Protein AF-A0A0M3IQS7-F1 (afdb_monomer_lite)

Organism: Ascaris lumbricoides (NCBI:txid6252)

Sequence (108 aa):
MSIAEQMGRVLQRSAISTNIKERLDFSCALFGPDGGLIANAPHIPVHLGGMQATVRFQIEHLGFEGLHDGDVILCNHPKAGGSHLPDLTVITPVCVFRMLYHLIHYTD

Secondary structure (DSSP, 8-state):
--HHHHHHHHHHHH---HHHHTS--EEEEEE-TTS-EEEE-SS-HHHHHHHHHHHHHHHHHHTTTS--TT--EEE--GGGT--STT-EEEEEEEGGGTEEEEEEEE--

Structure (mmCIF, N/CA/C/O backbone):
data_AF-A0A0M3IQS7-F1
#
_entry.id   AF-A0A0M3IQS7-F1
#
loop_
_atom_site.group_PDB
_atom_site.id
_atom_site.type_symbol
_atom_site.label_atom_id
_atom_site.label_alt_id
_atom_site.label_comp_id
_atom_site.label_asym_id
_atom_site.label_entity_id
_atom_site.label_seq_id
_atom_site.pdbx_PDB_ins_code
_atom_site.Cartn_x
_atom_site.Cartn_y
_atom_site.Cartn_z
_atom_site.occupancy
_atom_site.B_iso_or_equiv
_atom_site.auth_seq_id
_atom_site.auth_comp_id
_atom_site.auth_asym_id
_atom_site.auth_atom_id
_atom_site.pdbx_PDB_model_num
ATOM 1 N N . MET A 1 1 ? -17.613 13.548 -4.110 1.00 55.50 1 MET A N 1
ATOM 2 C CA . MET A 1 1 ? -16.968 12.436 -3.379 1.00 55.50 1 MET A CA 1
ATOM 3 C C . MET A 1 1 ? -16.045 11.725 -4.345 1.00 55.50 1 MET A C 1
ATOM 5 O O . MET A 1 1 ? -16.515 11.355 -5.414 1.00 55.50 1 MET A O 1
ATOM 9 N N . SER A 1 2 ? -14.759 11.599 -4.015 1.00 81.50 2 SER A N 1
ATOM 10 C CA . SER A 1 2 ? -13.787 10.885 -4.856 1.00 81.50 2 SER A CA 1
ATOM 11 C C . SER A 1 2 ? -13.839 9.369 -4.597 1.00 81.50 2 SER A C 1
ATOM 13 O O . SER A 1 2 ? -14.312 8.932 -3.545 1.00 81.50 2 SER A O 1
ATOM 15 N N . ILE A 1 3 ? -13.340 8.560 -5.539 1.00 86.12 3 ILE A N 1
ATOM 16 C CA . ILE A 1 3 ? -13.266 7.090 -5.403 1.00 86.12 3 ILE A CA 1
ATOM 17 C C . ILE A 1 3 ? -12.422 6.694 -4.179 1.00 86.12 3 ILE A C 1
ATOM 19 O O . ILE A 1 3 ? -12.825 5.829 -3.404 1.00 86.12 3 ILE A O 1
ATOM 23 N N . ALA A 1 4 ? -11.298 7.381 -3.951 1.00 85.44 4 ALA A N 1
ATOM 24 C CA . ALA A 1 4 ? -10.405 7.104 -2.826 1.00 85.44 4 ALA A CA 1
ATOM 25 C C . ALA A 1 4 ? -11.083 7.321 -1.458 1.00 85.44 4 ALA A C 1
ATOM 27 O O . ALA A 1 4 ? -10.891 6.525 -0.541 1.00 85.44 4 ALA A O 1
ATOM 28 N N . GLU A 1 5 ? -11.940 8.339 -1.321 1.00 88.31 5 GLU A N 1
ATOM 29 C CA . GLU A 1 5 ? -12.742 8.525 -0.103 1.00 88.31 5 GLU A CA 1
ATOM 30 C C . GLU A 1 5 ? -13.765 7.402 0.104 1.00 88.31 5 GLU A C 1
ATOM 32 O O . GLU A 1 5 ? -14.018 6.991 1.236 1.00 88.31 5 GLU A O 1
ATOM 37 N N . GLN A 1 6 ? -14.397 6.917 -0.971 1.00 89.94 6 GLN A N 1
ATOM 38 C CA . GLN A 1 6 ? -15.360 5.819 -0.864 1.00 89.94 6 GLN A CA 1
ATOM 39 C C . GLN A 1 6 ? -14.677 4.522 -0.425 1.00 89.94 6 GLN A C 1
ATOM 41 O O . GLN A 1 6 ? -15.217 3.841 0.447 1.00 89.94 6 GLN A O 1
ATOM 46 N N . MET A 1 7 ? -13.483 4.230 -0.953 1.00 88.88 7 MET A N 1
ATOM 47 C CA . MET A 1 7 ? -12.639 3.114 -0.504 1.00 88.88 7 MET A CA 1
ATOM 48 C C . MET A 1 7 ? -12.370 3.214 1.002 1.00 88.88 7 MET A C 1
ATOM 50 O O . MET A 1 7 ? -12.666 2.278 1.745 1.00 88.88 7 MET A O 1
ATOM 54 N N . GLY A 1 8 ? -11.939 4.391 1.471 1.00 87.94 8 GLY A N 1
ATOM 55 C CA . GLY A 1 8 ? -11.686 4.637 2.891 1.00 87.94 8 GLY A CA 1
ATOM 56 C C . GLY A 1 8 ? -12.915 4.429 3.779 1.00 87.94 8 GLY A C 1
ATOM 57 O O . GLY A 1 8 ? -12.838 3.756 4.802 1.00 87.94 8 GLY A O 1
ATOM 58 N N . ARG A 1 9 ? -14.093 4.918 3.366 1.00 90.31 9 ARG A N 1
ATOM 59 C CA . ARG A 1 9 ? -15.344 4.714 4.128 1.00 90.31 9 ARG A CA 1
ATOM 60 C C . ARG A 1 9 ? -15.803 3.260 4.166 1.00 90.31 9 ARG A C 1
ATOM 62 O O . ARG A 1 9 ? -16.504 2.868 5.100 1.00 90.31 9 ARG A O 1
ATOM 69 N N . VAL A 1 10 ? -15.527 2.474 3.128 1.00 91.25 10 VAL A N 1
ATOM 70 C CA . VAL A 1 10 ? -15.847 1.038 3.124 1.00 91.25 10 VAL A CA 1
ATOM 71 C C . VAL A 1 10 ? -14.903 0.295 4.066 1.00 91.25 10 VAL A C 1
ATOM 73 O O . VAL A 1 10 ? -15.381 -0.470 4.905 1.00 91.25 10 VAL A O 1
ATOM 76 N N . LEU A 1 11 ? -13.602 0.587 4.003 1.00 89.81 11 LEU A N 1
ATOM 77 C CA . LEU A 1 11 ? -12.609 0.018 4.911 1.00 89.81 11 LEU A CA 1
ATOM 78 C C . LEU A 1 11 ? -12.934 0.348 6.374 1.00 89.81 11 LEU A C 1
ATOM 80 O O . LEU A 1 11 ? -13.080 -0.560 7.186 1.00 89.81 11 LEU A O 1
ATOM 84 N N . GLN A 1 12 ? -13.164 1.621 6.701 1.00 90.94 12 GLN A N 1
ATOM 85 C CA . GLN A 1 12 ? -13.489 2.045 8.066 1.00 90.94 12 GLN A CA 1
ATOM 86 C C . GLN A 1 12 ? -14.724 1.319 8.627 1.00 90.94 12 GLN A C 1
ATOM 88 O O . GLN A 1 12 ? -14.721 0.865 9.768 1.00 90.94 12 GLN A O 1
ATOM 93 N N . ARG A 1 13 ? -15.797 1.191 7.830 1.00 93.12 13 ARG A N 1
ATOM 94 C CA . ARG A 1 13 ? -17.052 0.561 8.281 1.00 93.12 13 ARG A CA 1
ATOM 95 C C . ARG A 1 13 ? -16.945 -0.952 8.455 1.00 93.12 13 ARG A C 1
ATOM 97 O O . ARG A 1 13 ? -17.684 -1.505 9.266 1.00 93.12 13 ARG A O 1
ATOM 104 N N . SER A 1 14 ? -16.072 -1.602 7.690 1.00 93.00 14 SER A N 1
ATOM 105 C CA . SER A 1 14 ? -15.855 -3.052 7.749 1.00 93.00 14 SER A CA 1
ATOM 106 C C . SER A 1 14 ? -14.768 -3.461 8.746 1.00 93.00 14 SER A C 1
ATOM 108 O O . SER A 1 14 ? -14.709 -4.625 9.137 1.00 93.00 14 SER A O 1
ATOM 110 N N . ALA A 1 15 ? -13.940 -2.518 9.196 1.00 90.38 15 ALA A N 1
ATOM 111 C CA . ALA A 1 15 ? -12.860 -2.789 10.126 1.00 90.38 15 ALA A CA 1
ATOM 112 C C . ALA A 1 15 ? -13.354 -3.208 11.519 1.00 90.38 15 ALA A C 1
ATOM 114 O O . ALA A 1 15 ? -14.287 -2.634 12.092 1.00 90.38 15 ALA A O 1
ATOM 115 N N . ILE A 1 16 ? -12.656 -4.196 12.080 1.00 92.44 16 ILE A N 1
ATOM 116 C CA . ILE A 1 16 ? -12.754 -4.595 13.491 1.00 92.44 16 ILE A CA 1
ATOM 117 C C . ILE A 1 16 ? -11.713 -3.835 14.330 1.00 92.44 16 ILE A C 1
ATOM 119 O O . ILE A 1 16 ? -11.971 -3.524 15.490 1.00 92.44 16 ILE A O 1
ATOM 123 N N . SER A 1 17 ? -10.563 -3.496 13.734 1.00 88.06 17 SER A N 1
ATOM 124 C CA . SER A 1 17 ? -9.490 -2.735 14.381 1.00 88.06 17 SER A CA 1
ATOM 125 C C . SER A 1 17 ? -9.956 -1.342 14.793 1.00 88.06 17 SER A C 1
ATOM 127 O O . SER A 1 17 ? -10.489 -0.584 13.980 1.00 88.06 17 SER A O 1
ATOM 129 N N . THR A 1 18 ? -9.714 -0.986 16.053 1.00 90.12 18 THR A N 1
ATOM 130 C CA . THR A 1 18 ? -10.000 0.348 16.591 1.00 90.12 18 THR A CA 1
ATOM 131 C C . THR A 1 18 ? -9.084 1.414 15.992 1.00 90.12 18 THR A C 1
ATOM 133 O O . THR A 1 18 ? -9.534 2.546 15.810 1.00 90.12 18 THR A O 1
ATOM 136 N N . ASN A 1 19 ? -7.847 1.065 15.616 1.00 86.38 19 ASN A N 1
ATOM 137 C CA . ASN A 1 19 ? -6.939 1.977 14.918 1.00 86.38 19 ASN A CA 1
ATOM 138 C C . ASN A 1 19 ? -7.537 2.420 13.577 1.00 86.38 19 ASN A C 1
ATOM 140 O O . ASN A 1 19 ? -7.613 3.611 13.291 1.00 86.38 19 ASN A O 1
ATOM 144 N N . ILE A 1 20 ? -8.095 1.490 12.801 1.00 87.81 20 ILE A N 1
ATOM 145 C CA . ILE A 1 20 ? -8.752 1.846 11.538 1.00 87.81 20 ILE A CA 1
ATOM 146 C C . ILE A 1 20 ? -10.115 2.498 11.766 1.00 87.81 20 ILE A C 1
ATOM 148 O O . ILE A 1 20 ? -10.431 3.516 11.152 1.00 87.81 20 ILE A O 1
ATOM 152 N N . LYS A 1 21 ? -10.952 1.908 12.620 1.00 88.25 21 LYS A N 1
ATOM 153 C CA . LYS A 1 21 ? -12.358 2.302 12.739 1.00 88.25 21 LYS A CA 1
ATOM 154 C C . LYS A 1 21 ? -12.544 3.656 13.419 1.00 88.25 21 LYS A C 1
ATOM 156 O O . LYS A 1 21 ? -13.346 4.464 12.948 1.00 88.25 21 LYS A O 1
ATOM 161 N N . GLU A 1 22 ? -11.795 3.881 14.498 1.00 89.25 22 GLU A N 1
ATOM 162 C CA . GLU A 1 22 ? -11.947 5.036 15.388 1.00 89.25 22 GLU A CA 1
ATOM 163 C C . GLU A 1 22 ? -10.791 6.030 15.240 1.00 89.25 22 GLU A C 1
ATOM 165 O O . GLU A 1 22 ? -11.029 7.235 15.196 1.00 89.25 22 GLU A O 1
ATOM 170 N N . ARG A 1 23 ? -9.539 5.551 15.135 1.00 87.50 23 ARG A N 1
ATOM 171 C CA . ARG A 1 23 ? -8.373 6.443 14.967 1.00 87.50 23 ARG A CA 1
ATOM 172 C C . ARG A 1 23 ? -8.129 6.869 13.521 1.00 87.50 23 ARG A C 1
ATOM 174 O O . ARG A 1 23 ? -7.372 7.810 13.305 1.00 87.50 23 ARG A O 1
ATOM 181 N N . LEU A 1 24 ? -8.804 6.231 12.560 1.00 87.50 24 LEU A N 1
ATOM 182 C CA . LEU A 1 24 ? -8.660 6.481 11.121 1.00 87.50 24 LEU A CA 1
ATOM 183 C C . LEU A 1 24 ? -7.221 6.320 10.632 1.00 87.50 24 LEU A C 1
ATOM 185 O O . LEU A 1 24 ? -6.782 7.018 9.715 1.00 87.50 24 LEU A O 1
ATOM 189 N N . ASP A 1 25 ? -6.503 5.388 11.252 1.00 85.94 25 ASP A N 1
ATOM 190 C CA . ASP A 1 25 ? -5.111 5.111 10.951 1.00 85.94 25 ASP A CA 1
ATOM 191 C C . ASP A 1 25 ? -5.021 4.177 9.742 1.00 85.94 25 ASP A C 1
ATOM 193 O O . ASP A 1 25 ? -4.858 2.963 9.835 1.00 85.94 25 ASP A O 1
ATOM 197 N N . PHE A 1 26 ? -5.328 4.753 8.584 1.00 86.31 26 PHE A N 1
ATOM 198 C CA . PHE A 1 26 ? -5.218 4.097 7.296 1.00 86.31 26 PHE A CA 1
ATOM 199 C C . PHE A 1 26 ? -5.101 5.130 6.185 1.00 86.31 26 PHE A C 1
ATOM 201 O O . PHE A 1 26 ? -5.362 6.326 6.339 1.00 86.31 26 PHE A O 1
ATOM 208 N N . SER A 1 27 ? -4.723 4.676 4.999 1.00 87.81 27 SER A N 1
ATOM 209 C CA . SER A 1 27 ? -4.811 5.490 3.791 1.00 87.81 27 SER A CA 1
ATOM 210 C C . SER A 1 27 ? -5.319 4.668 2.624 1.00 87.81 27 SER A C 1
ATOM 212 O O . SER A 1 27 ? -5.202 3.448 2.612 1.00 87.81 27 SER A O 1
ATOM 214 N N . CYS A 1 28 ? -5.948 5.353 1.672 1.00 89.12 28 CYS A N 1
ATOM 215 C CA . CYS A 1 28 ? -6.443 4.770 0.433 1.00 89.12 28 CYS A CA 1
ATOM 216 C C . CYS A 1 28 ? -6.005 5.658 -0.723 1.00 89.12 28 CYS A C 1
ATOM 218 O O . CYS A 1 28 ? -6.209 6.875 -0.685 1.00 89.12 28 CYS A O 1
ATOM 220 N N . ALA A 1 29 ? -5.416 5.050 -1.746 1.00 89.38 29 ALA A N 1
ATOM 221 C CA . ALA A 1 29 ? -4.924 5.755 -2.917 1.00 89.38 29 ALA A CA 1
ATOM 222 C C . ALA A 1 29 ? -5.066 4.920 -4.197 1.00 89.38 29 ALA A C 1
ATOM 224 O O . ALA A 1 29 ? -5.191 3.693 -4.150 1.00 89.38 29 ALA A O 1
ATOM 225 N N . LEU A 1 30 ? -5.064 5.627 -5.327 1.00 88.69 30 LEU A N 1
ATOM 226 C CA . LEU A 1 30 ? -5.064 5.102 -6.688 1.00 88.69 30 LEU A CA 1
ATOM 227 C C . LEU A 1 30 ? -3.780 5.528 -7.389 1.00 88.69 30 LEU A C 1
ATOM 229 O O . LEU A 1 30 ? -3.388 6.696 -7.289 1.00 88.69 30 LEU A O 1
ATOM 233 N N . PHE A 1 31 ? -3.177 4.604 -8.133 1.00 89.06 31 PHE A N 1
ATOM 234 C CA . PHE A 1 31 ? -1.920 4.831 -8.829 1.00 89.06 31 PHE A CA 1
ATOM 235 C C . PHE A 1 31 ? -2.030 4.491 -10.318 1.00 89.06 31 PHE A C 1
ATOM 237 O O . PHE A 1 31 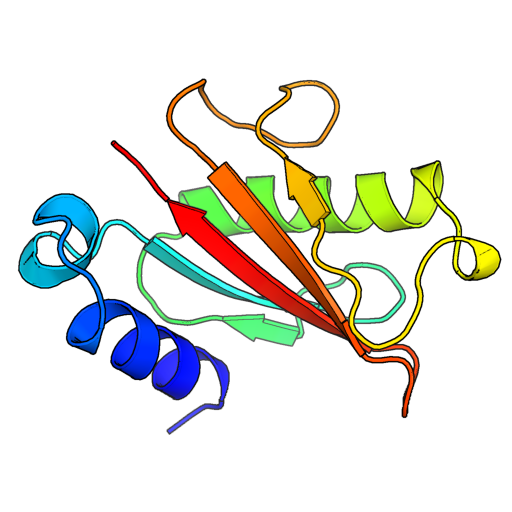? -2.780 3.608 -10.737 1.00 89.06 31 PHE A O 1
ATOM 244 N N . GLY A 1 32 ? -1.287 5.233 -11.131 1.00 88.19 32 GLY A N 1
ATOM 245 C CA . GLY A 1 32 ? -1.162 4.987 -12.561 1.00 88.19 32 GLY A CA 1
ATOM 246 C C . GLY A 1 32 ? -0.258 3.795 -12.886 1.00 88.19 32 GLY A C 1
ATOM 247 O O . GLY A 1 32 ? 0.392 3.247 -11.993 1.00 88.19 32 GLY A O 1
ATOM 248 N N . PRO A 1 33 ? -0.174 3.413 -14.174 1.00 85.75 33 PRO A N 1
ATOM 249 C CA . PRO A 1 33 ? 0.731 2.360 -14.654 1.00 85.75 33 PRO A CA 1
ATOM 250 C C . PRO A 1 33 ? 2.208 2.610 -14.320 1.00 85.75 33 PRO A C 1
ATOM 252 O O . PRO A 1 33 ? 2.987 1.672 -14.247 1.00 85.75 33 PRO A O 1
ATOM 255 N N . ASP A 1 34 ? 2.610 3.863 -14.129 1.00 86.50 34 ASP A N 1
ATOM 256 C CA . ASP A 1 34 ? 3.966 4.285 -13.761 1.00 86.50 34 ASP A CA 1
ATOM 257 C C . ASP A 1 34 ? 4.173 4.402 -12.234 1.00 86.50 34 ASP A C 1
ATOM 259 O O . ASP A 1 34 ? 5.187 4.922 -11.753 1.00 86.50 34 ASP A O 1
ATOM 263 N N . GLY A 1 35 ? 3.174 3.992 -11.447 1.00 87.44 35 GLY A N 1
ATOM 264 C CA . GLY A 1 35 ? 3.137 4.210 -10.005 1.00 87.44 35 GLY A CA 1
ATOM 265 C C . GLY A 1 35 ? 2.998 5.687 -9.616 1.00 87.44 35 GLY A C 1
ATOM 266 O O . GLY A 1 35 ? 3.354 6.060 -8.501 1.00 87.44 35 GLY A O 1
ATOM 267 N N . GLY A 1 36 ? 2.541 6.567 -10.512 1.00 88.56 36 GLY A N 1
ATOM 268 C CA . GLY A 1 36 ? 2.192 7.951 -10.187 1.00 88.56 36 GLY A CA 1
ATOM 269 C C . GLY A 1 36 ? 0.890 8.032 -9.385 1.00 88.56 36 GLY A C 1
ATOM 270 O O . GLY A 1 36 ? -0.064 7.323 -9.688 1.00 88.56 36 GLY A O 1
ATOM 271 N N . LEU A 1 37 ? 0.828 8.883 -8.355 1.00 87.12 37 LEU A N 1
ATOM 272 C CA . LEU A 1 37 ? -0.392 9.078 -7.563 1.00 87.12 37 LEU A CA 1
ATOM 273 C C . LEU A 1 37 ? -1.475 9.780 -8.400 1.00 87.12 37 LEU A C 1
ATOM 275 O O . LEU A 1 37 ? -1.245 10.871 -8.914 1.00 87.12 37 LEU A O 1
ATOM 279 N N . ILE A 1 38 ? -2.661 9.175 -8.495 1.00 88.81 38 ILE A N 1
ATOM 280 C CA . ILE A 1 38 ? -3.810 9.712 -9.247 1.00 88.81 38 ILE A CA 1
ATOM 281 C C . ILE A 1 38 ? -4.856 10.311 -8.309 1.00 88.81 38 ILE A C 1
ATOM 283 O O . ILE A 1 38 ? -5.411 11.374 -8.581 1.00 88.81 38 ILE A O 1
ATOM 287 N N . ALA A 1 39 ? -5.149 9.622 -7.208 1.00 87.00 39 ALA A N 1
ATOM 288 C CA . ALA A 1 39 ? -6.101 10.086 -6.209 1.00 87.00 39 ALA A CA 1
ATOM 289 C C . ALA A 1 39 ? -5.765 9.501 -4.841 1.00 87.00 39 ALA A C 1
ATOM 291 O O . ALA A 1 39 ? -5.284 8.374 -4.748 1.00 87.00 39 ALA A O 1
ATOM 292 N N . ASN A 1 40 ? -6.088 10.229 -3.778 1.00 86.12 40 ASN A N 1
ATOM 293 C CA . ASN A 1 40 ? -5.944 9.765 -2.405 1.00 86.12 40 ASN A CA 1
ATOM 294 C C . ASN A 1 40 ? -7.103 10.232 -1.523 1.00 86.12 40 ASN A C 1
ATOM 296 O O . ASN A 1 40 ? -7.780 11.218 -1.815 1.00 86.12 40 ASN A O 1
ATOM 300 N N . ALA A 1 41 ? -7.311 9.512 -0.427 1.00 83.25 41 ALA A N 1
ATOM 301 C CA . ALA A 1 41 ? -8.159 9.943 0.671 1.00 83.25 41 ALA A CA 1
ATOM 302 C C . ALA A 1 41 ? -7.365 10.863 1.632 1.00 83.25 41 ALA A C 1
ATOM 304 O O . ALA A 1 41 ? -6.140 10.727 1.734 1.00 83.25 41 ALA A O 1
ATOM 305 N N . PRO A 1 42 ? -8.022 11.802 2.337 1.00 66.19 42 PRO A N 1
ATOM 306 C CA . PRO A 1 42 ? -7.359 12.895 3.062 1.00 66.19 42 PRO A CA 1
ATOM 307 C C . PRO A 1 42 ? -6.799 12.516 4.450 1.00 66.19 42 PRO A C 1
ATOM 309 O O . PRO A 1 42 ? -6.778 13.354 5.343 1.00 66.19 42 PRO A O 1
ATOM 312 N N . HIS A 1 43 ? -6.371 11.273 4.673 1.00 62.84 43 HIS A N 1
ATOM 313 C CA . HIS A 1 43 ? -6.179 10.775 6.039 1.00 62.84 43 HIS A CA 1
ATOM 314 C C . HIS A 1 43 ? -4.771 11.020 6.596 1.00 62.84 43 HIS A C 1
ATOM 316 O O . HIS A 1 43 ? -4.656 11.664 7.635 1.00 62.84 43 HIS A O 1
ATOM 322 N N . ILE A 1 44 ? -3.697 10.568 5.928 1.00 68.19 44 ILE A N 1
ATOM 323 C CA . ILE A 1 44 ? -2.341 10.634 6.504 1.00 68.19 44 ILE A CA 1
ATOM 324 C C . ILE A 1 44 ? -1.277 10.913 5.417 1.00 68.19 44 ILE A C 1
ATOM 326 O O . ILE A 1 44 ? -0.937 10.021 4.638 1.00 68.19 44 ILE A O 1
ATOM 330 N N . PRO A 1 45 ? -0.704 12.136 5.343 1.00 64.44 45 PRO A N 1
ATOM 331 C CA . PRO A 1 45 ? 0.263 12.499 4.301 1.00 64.44 45 PRO A CA 1
ATOM 332 C C . PRO A 1 45 ? 1.541 11.650 4.274 1.00 64.44 45 PRO A C 1
ATOM 334 O O . PRO A 1 45 ? 2.070 11.397 3.194 1.00 64.44 45 PRO A O 1
ATOM 337 N N . VAL A 1 46 ? 2.031 11.186 5.433 1.00 69.50 46 VAL A N 1
ATOM 338 C CA . VAL A 1 46 ? 3.258 10.369 5.506 1.00 69.50 46 VAL A CA 1
ATOM 339 C C . VAL A 1 46 ? 3.099 9.024 4.789 1.00 69.50 46 VAL A C 1
ATOM 341 O O . VAL A 1 46 ? 4.054 8.547 4.177 1.00 69.50 46 VAL A O 1
ATOM 344 N N . HIS A 1 47 ? 1.883 8.466 4.747 1.00 75.81 47 HIS A N 1
ATOM 345 C CA . HIS A 1 47 ? 1.620 7.218 4.034 1.00 75.81 47 HIS A CA 1
ATOM 346 C C . HIS A 1 47 ? 1.815 7.397 2.525 1.00 75.81 47 HIS A C 1
ATOM 348 O O . HIS A 1 47 ? 2.331 6.499 1.875 1.00 75.81 47 HIS A O 1
ATOM 354 N N . LEU A 1 48 ? 1.491 8.563 1.951 1.00 77.19 48 LEU A N 1
ATOM 355 C CA . LEU A 1 48 ? 1.513 8.773 0.494 1.00 77.19 48 LEU A CA 1
ATOM 356 C C . LEU A 1 48 ? 2.893 8.537 -0.133 1.00 77.19 48 LEU A C 1
ATOM 358 O O . LEU A 1 48 ? 2.977 7.922 -1.195 1.00 77.19 48 LEU A O 1
ATOM 362 N N . GLY A 1 49 ? 3.963 8.974 0.538 1.00 79.44 49 GLY A N 1
ATOM 363 C CA . GLY A 1 49 ? 5.332 8.776 0.055 1.00 79.44 49 GLY A CA 1
ATOM 364 C C . GLY A 1 49 ? 5.747 7.301 0.036 1.00 79.44 49 GLY A C 1
ATOM 365 O O . GLY A 1 49 ? 6.210 6.803 -0.991 1.00 79.44 49 GLY A O 1
ATOM 366 N N . GLY A 1 50 ? 5.534 6.583 1.145 1.00 83.25 50 GLY A N 1
ATOM 367 C CA . GLY A 1 50 ? 5.861 5.152 1.248 1.00 83.25 50 GLY A CA 1
ATOM 368 C C . GLY A 1 50 ? 4.993 4.285 0.335 1.00 83.25 50 GLY A C 1
ATOM 369 O O . GLY A 1 50 ? 5.476 3.378 -0.343 1.00 83.25 50 GLY A O 1
ATOM 370 N N . MET A 1 51 ? 3.716 4.641 0.226 1.00 87.12 51 MET A N 1
ATOM 371 C CA . MET A 1 51 ? 2.754 4.004 -0.661 1.00 87.12 51 MET A CA 1
ATOM 372 C C . MET A 1 51 ? 3.188 4.063 -2.131 1.00 87.12 51 MET A C 1
ATOM 374 O O . MET A 1 51 ? 3.196 3.042 -2.820 1.00 87.12 51 MET A O 1
ATOM 378 N N . GLN A 1 52 ? 3.616 5.239 -2.599 1.00 87.75 52 GLN A N 1
ATOM 379 C CA . GLN A 1 52 ? 4.101 5.407 -3.967 1.00 87.75 52 GLN A CA 1
ATOM 380 C C . GLN A 1 52 ? 5.357 4.568 -4.241 1.00 87.75 52 GLN A C 1
ATOM 382 O O . GLN A 1 52 ? 5.453 3.918 -5.285 1.00 87.75 52 GLN A O 1
ATOM 387 N N . ALA A 1 53 ? 6.305 4.553 -3.299 1.00 89.75 53 ALA A N 1
ATOM 388 C CA . ALA A 1 53 ? 7.511 3.736 -3.405 1.00 89.75 53 ALA A CA 1
ATOM 389 C C . ALA A 1 53 ? 7.178 2.236 -3.464 1.00 89.75 53 ALA A C 1
ATOM 391 O O . ALA A 1 53 ? 7.756 1.511 -4.271 1.00 89.75 53 ALA A O 1
ATOM 392 N N . THR A 1 54 ? 6.205 1.789 -2.667 1.00 90.88 54 THR A N 1
ATOM 393 C CA . THR A 1 54 ? 5.777 0.386 -2.630 1.00 90.88 54 THR A CA 1
ATOM 394 C C . THR A 1 54 ? 5.163 -0.051 -3.955 1.00 90.88 54 THR A C 1
ATOM 396 O O . THR A 1 54 ? 5.549 -1.084 -4.496 1.00 90.88 54 THR A O 1
ATOM 399 N N . VAL A 1 55 ? 4.257 0.750 -4.528 1.00 91.19 55 VAL A N 1
ATOM 400 C CA . VAL A 1 55 ? 3.633 0.435 -5.825 1.00 91.19 55 VAL A CA 1
ATOM 401 C C . VAL A 1 55 ? 4.676 0.367 -6.937 1.00 91.19 55 VAL A C 1
ATOM 403 O O . VAL A 1 55 ? 4.684 -0.598 -7.699 1.00 91.19 55 VAL A O 1
ATOM 406 N N . ARG A 1 56 ? 5.588 1.345 -7.008 1.00 91.62 56 ARG A N 1
ATOM 407 C CA . ARG A 1 56 ? 6.674 1.338 -8.002 1.00 91.62 56 ARG A CA 1
ATOM 408 C C . ARG A 1 56 ? 7.569 0.117 -7.864 1.00 91.62 56 ARG A C 1
ATOM 410 O O . ARG A 1 56 ? 7.836 -0.539 -8.864 1.00 91.62 56 ARG A O 1
ATOM 417 N N . PHE A 1 57 ? 7.947 -0.235 -6.636 1.00 93.69 57 PHE A N 1
ATOM 418 C CA . PHE A 1 57 ? 8.736 -1.435 -6.388 1.00 93.69 57 PHE A CA 1
ATOM 419 C C . PHE A 1 57 ? 8.032 -2.691 -6.909 1.00 93.69 57 PHE A C 1
ATOM 421 O O . PHE A 1 57 ? 8.670 -3.498 -7.574 1.00 93.69 57 PHE A O 1
ATOM 428 N N . GLN A 1 58 ? 6.728 -2.868 -6.653 1.00 92.19 58 GLN A N 1
ATOM 429 C CA . GLN A 1 58 ? 6.017 -4.057 -7.140 1.00 92.19 58 GLN A CA 1
ATOM 430 C C . GLN A 1 58 ? 5.916 -4.092 -8.670 1.00 92.19 58 GLN A C 1
ATOM 432 O O . GLN A 1 58 ? 6.096 -5.156 -9.257 1.00 92.19 58 GLN A O 1
ATOM 437 N N . ILE A 1 59 ? 5.693 -2.943 -9.322 1.00 90.62 59 ILE A N 1
ATOM 438 C CA . ILE A 1 59 ? 5.710 -2.842 -10.792 1.00 90.62 59 ILE A CA 1
ATOM 439 C C . ILE A 1 59 ? 7.076 -3.264 -11.342 1.00 90.62 59 ILE A C 1
ATOM 441 O O . ILE A 1 59 ? 7.142 -4.048 -12.284 1.00 90.62 59 ILE A O 1
ATOM 445 N N . GLU A 1 60 ? 8.162 -2.755 -10.760 1.00 92.62 60 GLU A N 1
ATOM 446 C CA . GLU A 1 60 ? 9.530 -3.054 -11.193 1.00 92.62 60 GLU A CA 1
ATOM 447 C C . GLU A 1 60 ? 9.929 -4.508 -10.905 1.00 92.62 60 GLU A C 1
ATOM 449 O O . GLU A 1 60 ? 10.612 -5.133 -11.714 1.00 92.62 60 GLU A O 1
ATOM 454 N N . HIS A 1 61 ? 9.509 -5.050 -9.760 1.00 93.69 61 HIS A N 1
ATOM 455 C CA . HIS A 1 61 ? 9.910 -6.373 -9.292 1.00 93.69 61 HIS A CA 1
ATOM 456 C C . HIS A 1 61 ? 9.156 -7.510 -9.986 1.00 93.69 61 HIS A C 1
ATOM 458 O O . HIS A 1 61 ? 9.760 -8.525 -10.327 1.00 93.69 61 HIS A O 1
ATOM 464 N N . LEU A 1 62 ? 7.845 -7.351 -10.180 1.00 91.12 62 LEU A N 1
ATOM 465 C CA . LEU A 1 62 ? 6.989 -8.374 -10.788 1.00 91.12 62 LEU A CA 1
ATOM 466 C C . LEU A 1 62 ? 6.847 -8.179 -12.301 1.00 91.12 62 LEU A C 1
ATOM 468 O O . LEU A 1 62 ? 6.593 -9.140 -13.026 1.00 91.12 62 LEU A O 1
ATOM 472 N N . GLY A 1 63 ? 7.014 -6.946 -12.789 1.00 87.88 63 GLY A N 1
ATOM 473 C CA . GLY A 1 63 ? 6.679 -6.576 -14.159 1.00 87.88 63 GLY A CA 1
ATOM 474 C C . GLY A 1 63 ? 5.172 -6.645 -14.430 1.00 87.88 63 GLY A C 1
ATOM 475 O O . GLY A 1 63 ? 4.396 -7.227 -13.676 1.00 87.88 63 GLY A O 1
ATOM 476 N N . PHE A 1 64 ? 4.729 -6.081 -15.557 1.00 82.38 64 PHE A N 1
ATOM 477 C CA . PHE A 1 64 ? 3.318 -6.182 -15.960 1.00 82.38 64 PHE A CA 1
ATOM 478 C C . PHE A 1 64 ? 2.881 -7.615 -16.292 1.00 82.38 64 PHE A C 1
ATOM 480 O O . PHE A 1 64 ? 1.691 -7.897 -16.273 1.00 82.38 64 PHE A O 1
ATOM 487 N N . GLU A 1 65 ? 3.824 -8.510 -16.594 1.00 86.44 65 GLU A N 1
ATOM 488 C CA . GLU A 1 65 ? 3.552 -9.935 -16.822 1.00 86.44 65 GLU A CA 1
ATOM 489 C C . GLU A 1 65 ? 3.329 -10.708 -15.517 1.00 86.44 65 GLU A C 1
ATOM 491 O O . GLU A 1 65 ? 2.738 -11.780 -15.541 1.00 86.44 65 GLU A O 1
ATOM 496 N N . GLY A 1 66 ? 3.793 -10.178 -14.380 1.00 87.75 66 GLY A N 1
ATOM 497 C CA . GLY A 1 66 ? 3.590 -10.769 -13.058 1.00 87.75 66 GLY A CA 1
ATOM 498 C C . GLY A 1 66 ? 2.372 -10.225 -12.310 1.00 87.75 66 GLY A C 1
ATOM 499 O O . GLY A 1 66 ? 2.101 -10.686 -11.206 1.00 87.75 66 GLY A O 1
ATOM 500 N N . LEU A 1 67 ? 1.657 -9.248 -12.879 1.00 87.56 67 LEU A N 1
ATOM 501 C CA . LEU A 1 67 ? 0.490 -8.604 -12.275 1.00 87.56 67 LEU A CA 1
ATOM 502 C C . LEU A 1 67 ? -0.782 -9.012 -13.019 1.00 87.56 67 LEU A C 1
ATOM 504 O O . LEU A 1 67 ? -1.014 -8.579 -14.150 1.00 87.56 67 LEU A O 1
ATOM 508 N N . HIS A 1 68 ? -1.630 -9.804 -12.369 1.00 87.81 68 HIS A N 1
ATOM 509 C CA . HIS A 1 68 ? -2.850 -10.332 -12.967 1.00 87.81 68 HIS A CA 1
ATOM 510 C C . HIS A 1 68 ? -4.103 -9.785 -12.291 1.00 87.81 68 HIS A C 1
ATOM 512 O O . HIS A 1 68 ? -4.102 -9.386 -11.128 1.00 87.81 68 HIS A O 1
ATOM 518 N N . ASP A 1 69 ? -5.201 -9.765 -13.044 1.00 85.75 69 ASP A N 1
ATOM 519 C CA . ASP A 1 69 ? -6.495 -9.367 -12.500 1.00 85.75 69 ASP A CA 1
ATOM 520 C C . ASP A 1 69 ? -6.919 -10.339 -11.390 1.00 85.75 69 ASP A C 1
ATOM 522 O O . ASP A 1 69 ? -6.864 -11.558 -11.564 1.00 85.75 69 ASP A O 1
ATOM 526 N N . GLY A 1 70 ? -7.322 -9.790 -10.245 1.00 85.38 70 GLY A N 1
ATOM 527 C CA . GLY A 1 70 ? -7.661 -10.565 -9.050 1.00 85.38 70 GLY A CA 1
ATOM 528 C C . GLY A 1 70 ? -6.499 -10.824 -8.086 1.00 85.38 70 GLY A C 1
ATOM 529 O O . GLY A 1 70 ? -6.754 -11.313 -6.984 1.00 85.38 70 GLY A O 1
ATOM 530 N N . ASP A 1 71 ? -5.261 -10.462 -8.435 1.00 89.88 71 ASP A N 1
ATOM 531 C CA . ASP A 1 71 ? -4.136 -10.560 -7.502 1.00 89.88 71 ASP A CA 1
ATOM 532 C C . ASP A 1 71 ? -4.295 -9.596 -6.317 1.00 89.88 71 ASP A C 1
ATOM 534 O O . ASP A 1 71 ? -4.847 -8.496 -6.420 1.00 89.88 71 ASP A O 1
ATOM 538 N N . VAL A 1 72 ? -3.757 -10.001 -5.166 1.00 90.56 72 VAL A N 1
ATOM 539 C CA . VAL A 1 72 ? -3.635 -9.152 -3.979 1.00 90.56 72 VAL A CA 1
ATOM 540 C C . VAL A 1 72 ? -2.232 -9.317 -3.417 1.00 90.56 72 VAL A C 1
ATOM 542 O O . VAL A 1 72 ? -1.864 -10.381 -2.923 1.00 90.56 72 VAL A O 1
ATOM 545 N N . ILE A 1 73 ? -1.443 -8.253 -3.491 1.00 90.62 73 ILE A N 1
ATOM 546 C CA . ILE A 1 73 ? -0.063 -8.224 -3.013 1.00 90.62 73 ILE A CA 1
ATOM 547 C C . ILE A 1 73 ? -0.056 -7.614 -1.619 1.00 90.62 73 ILE A C 1
ATOM 549 O O . ILE A 1 73 ? -0.642 -6.560 -1.395 1.00 90.62 73 ILE A O 1
ATOM 553 N N . LEU A 1 74 ? 0.639 -8.254 -0.687 1.00 91.19 74 LEU A N 1
ATOM 554 C CA . LEU A 1 74 ? 0.832 -7.751 0.667 1.00 91.19 74 LEU A CA 1
ATOM 555 C C . LEU A 1 74 ? 2.316 -7.464 0.893 1.00 91.19 74 LEU A C 1
ATOM 557 O O . LEU A 1 74 ? 3.156 -8.336 0.677 1.00 91.19 74 LEU A O 1
ATOM 561 N N . CYS A 1 75 ? 2.641 -6.256 1.346 1.00 88.00 75 CYS A N 1
ATOM 562 C CA . CYS A 1 75 ? 4.015 -5.840 1.600 1.00 88.00 75 CYS A CA 1
ATOM 563 C C . CYS A 1 75 ? 4.127 -5.034 2.898 1.00 88.00 75 CYS A C 1
ATOM 565 O O . CYS A 1 75 ? 3.296 -4.182 3.179 1.00 88.00 75 CYS A O 1
ATOM 567 N N . ASN A 1 76 ? 5.192 -5.258 3.659 1.00 88.56 76 ASN A N 1
ATOM 568 C CA . ASN A 1 76 ? 5.662 -4.357 4.719 1.00 88.56 76 ASN A CA 1
ATOM 569 C C . ASN A 1 76 ? 7.196 -4.294 4.785 1.00 88.56 76 ASN A C 1
ATOM 571 O O . ASN A 1 76 ? 7.775 -3.729 5.711 1.00 88.56 76 ASN A O 1
ATOM 575 N N . HIS A 1 77 ? 7.881 -4.907 3.816 1.00 90.94 77 HIS A N 1
ATOM 576 C CA . HIS A 1 77 ? 9.329 -5.005 3.853 1.00 90.94 77 HIS A CA 1
ATOM 577 C C . HIS A 1 77 ? 9.949 -3.629 3.539 1.00 90.94 77 HIS A C 1
ATOM 579 O O . HIS A 1 77 ? 9.593 -3.033 2.519 1.00 90.94 77 HIS A O 1
ATOM 585 N N . PRO A 1 78 ? 10.939 -3.137 4.313 1.00 90.00 78 PRO A N 1
ATOM 586 C CA . PRO A 1 78 ? 11.520 -1.806 4.101 1.00 90.00 78 PRO A CA 1
ATOM 587 C C . PRO A 1 78 ? 12.102 -1.582 2.701 1.00 90.00 78 PRO A C 1
ATOM 589 O O . PRO A 1 78 ? 11.926 -0.527 2.102 1.00 90.00 78 PRO A O 1
ATOM 592 N N . LYS A 1 79 ? 12.745 -2.610 2.125 1.00 91.12 79 LYS A N 1
ATOM 593 C CA . LYS A 1 79 ? 13.239 -2.562 0.730 1.00 91.12 79 LYS A CA 1
ATOM 594 C C . LYS A 1 79 ? 12.142 -2.343 -0.318 1.00 91.12 79 LYS A C 1
ATOM 596 O O . LYS A 1 79 ? 12.459 -1.920 -1.419 1.00 91.12 79 LYS A O 1
ATOM 601 N N . ALA A 1 80 ? 10.897 -2.655 0.019 1.00 90.69 80 ALA A N 1
ATOM 602 C CA . ALA A 1 80 ? 9.745 -2.581 -0.864 1.00 90.69 80 ALA A CA 1
ATOM 603 C C . ALA A 1 80 ? 8.759 -1.485 -0.419 1.00 90.69 80 ALA A C 1
ATOM 605 O O . ALA A 1 80 ? 7.571 -1.595 -0.692 1.00 90.69 80 ALA A O 1
ATOM 606 N N . GLY A 1 81 ? 9.250 -0.447 0.274 1.00 86.19 81 GLY A N 1
ATOM 607 C CA . GLY A 1 81 ? 8.482 0.752 0.630 1.00 86.19 81 GLY A CA 1
ATOM 608 C C . GLY A 1 81 ? 7.740 0.703 1.970 1.00 86.19 81 GLY A C 1
ATOM 609 O O . GLY A 1 81 ? 7.081 1.681 2.320 1.00 86.19 81 GLY A O 1
ATOM 610 N N . GLY A 1 82 ? 7.881 -0.381 2.742 1.00 85.56 82 GLY A N 1
ATOM 611 C CA . GLY A 1 82 ? 7.341 -0.467 4.101 1.00 85.56 82 GLY A CA 1
ATOM 612 C C . GLY A 1 82 ? 8.046 0.478 5.084 1.00 85.56 82 GLY A C 1
A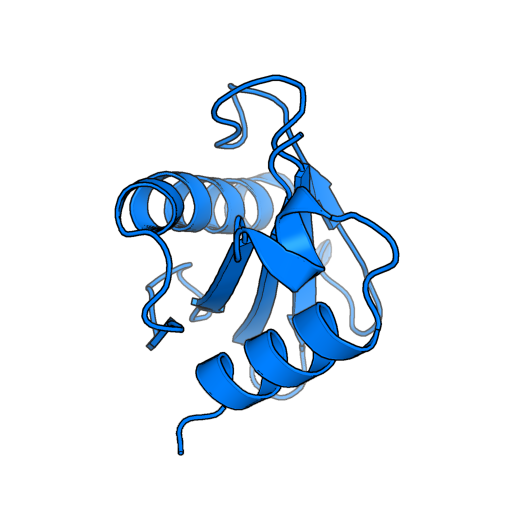TOM 613 O O . GLY A 1 82 ? 9.269 0.614 5.062 1.00 85.56 82 GLY A O 1
ATOM 614 N N . SER A 1 83 ? 7.274 1.122 5.959 1.00 80.62 83 SER A N 1
ATOM 615 C CA . SER A 1 83 ? 7.748 2.081 6.971 1.00 80.62 83 SER A CA 1
ATOM 616 C C . SER A 1 83 ? 8.168 1.402 8.273 1.00 80.62 83 SER A C 1
ATOM 618 O O . SER A 1 83 ? 9.282 1.606 8.755 1.00 80.62 83 SER A O 1
ATOM 620 N N . HIS A 1 84 ? 7.295 0.577 8.841 1.00 83.00 84 HIS A N 1
ATOM 621 C CA . HIS A 1 84 ? 7.586 -0.246 10.009 1.00 83.00 84 HIS A CA 1
ATOM 622 C C . HIS A 1 84 ? 6.775 -1.539 9.979 1.00 83.00 84 HIS A C 1
ATOM 624 O O . HIS A 1 84 ? 5.887 -1.713 9.156 1.00 83.00 84 HIS A O 1
ATOM 630 N N . LEU A 1 85 ? 7.105 -2.485 10.857 1.00 83.50 85 LEU A N 1
ATOM 631 C CA . LEU A 1 85 ? 6.563 -3.842 10.784 1.00 83.50 85 LEU A CA 1
ATOM 632 C C . LEU A 1 85 ? 5.022 -3.933 10.804 1.00 83.50 85 LEU A C 1
ATOM 634 O O . LEU A 1 85 ? 4.504 -4.719 10.005 1.00 83.50 85 LEU A O 1
ATOM 638 N N . PRO A 1 86 ? 4.292 -3.177 11.653 1.00 83.75 86 PRO A N 1
ATOM 639 C CA . PRO A 1 86 ? 2.835 -3.257 11.649 1.00 83.75 86 PRO A CA 1
ATOM 640 C C . PRO A 1 86 ? 2.195 -2.651 10.394 1.00 83.7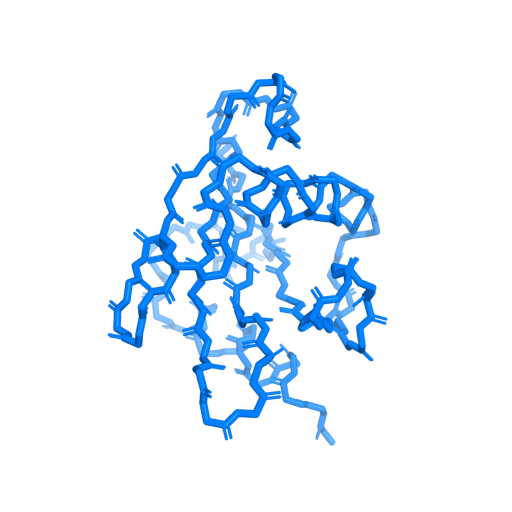5 86 PRO A C 1
ATOM 642 O O . PRO A 1 86 ? 1.043 -2.967 10.126 1.00 83.75 86 PRO A O 1
ATOM 645 N N . ASP A 1 87 ? 2.957 -1.893 9.595 1.00 83.75 87 ASP A N 1
ATOM 646 C CA . ASP A 1 87 ? 2.472 -1.177 8.417 1.00 83.75 87 ASP A CA 1
ATOM 647 C C . ASP A 1 87 ? 2.323 -2.080 7.209 1.00 83.75 87 ASP A C 1
ATOM 649 O O . ASP A 1 87 ? 3.233 -2.231 6.387 1.00 83.75 87 ASP A O 1
ATOM 653 N N . LEU A 1 88 ? 1.145 -2.680 7.088 1.00 86.50 88 LEU A N 1
ATOM 654 C CA . LEU A 1 88 ? 0.821 -3.519 5.947 1.00 86.50 88 LEU A CA 1
ATOM 655 C C . LEU A 1 88 ? 0.313 -2.675 4.799 1.00 86.50 88 LEU A C 1
ATOM 657 O O . LEU A 1 88 ? -0.591 -1.871 4.964 1.00 86.50 88 LEU A O 1
ATOM 661 N N . THR A 1 89 ? 0.870 -2.926 3.627 1.00 88.81 89 THR A N 1
ATOM 662 C CA . THR A 1 89 ? 0.574 -2.255 2.374 1.00 88.81 89 THR A CA 1
ATOM 663 C C . THR A 1 89 ? -0.022 -3.294 1.419 1.00 88.81 89 THR A C 1
ATOM 665 O O . THR A 1 89 ? 0.691 -4.156 0.905 1.00 88.81 89 THR A O 1
ATOM 668 N N . VAL A 1 90 ? -1.347 -3.266 1.245 1.00 91.00 90 VAL A N 1
ATOM 669 C CA . VAL A 1 90 ? -2.112 -4.204 0.390 1.00 91.00 90 VAL A CA 1
ATOM 670 C C . VAL A 1 90 ? -2.316 -3.591 -0.988 1.00 91.00 90 VAL A C 1
ATOM 672 O O . VAL A 1 90 ? -2.925 -2.543 -0.997 1.00 91.00 90 VAL A O 1
ATOM 675 N N . ILE A 1 91 ? -1.881 -4.191 -2.102 1.00 90.56 91 ILE A N 1
ATOM 676 C CA . ILE A 1 91 ? -2.042 -3.685 -3.485 1.00 90.56 91 ILE A CA 1
ATOM 677 C C . ILE A 1 91 ? -2.908 -4.646 -4.306 1.00 90.56 91 ILE A C 1
ATOM 679 O O . ILE A 1 91 ? -2.641 -5.845 -4.320 1.00 90.56 91 ILE A O 1
ATOM 683 N N . THR A 1 92 ? -3.870 -4.127 -5.069 1.00 91.12 92 THR A N 1
ATOM 684 C CA . THR A 1 92 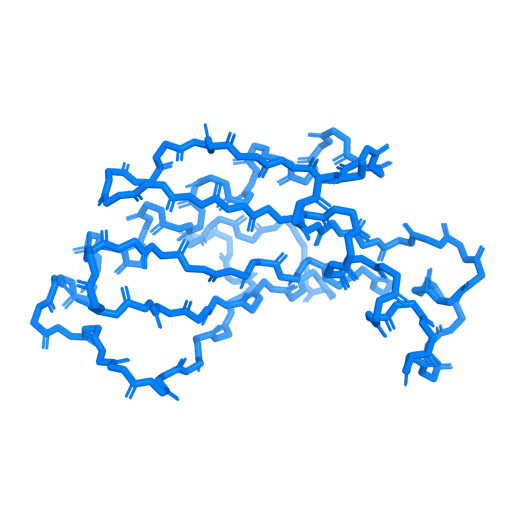? -4.675 -4.903 -6.029 1.00 91.12 92 THR A CA 1
ATOM 685 C C . THR A 1 92 ? -4.542 -4.320 -7.444 1.00 91.12 92 THR A C 1
ATOM 687 O O . THR A 1 92 ? -5.101 -3.260 -7.720 1.00 91.12 92 THR A O 1
ATOM 690 N N . PRO A 1 93 ? -3.821 -4.952 -8.385 1.00 88.19 93 PRO A N 1
ATOM 691 C CA . PRO A 1 93 ? -3.794 -4.502 -9.780 1.00 88.19 93 PRO A CA 1
ATOM 692 C C . PRO A 1 93 ? -5.176 -4.608 -10.446 1.00 88.19 93 PRO A C 1
ATOM 694 O O . PRO A 1 93 ? -5.967 -5.486 -10.116 1.00 88.19 93 PRO A O 1
ATOM 697 N N . VAL A 1 94 ? -5.466 -3.733 -11.415 1.00 84.88 94 VAL A N 1
ATOM 698 C CA . VAL A 1 94 ? -6.649 -3.858 -12.288 1.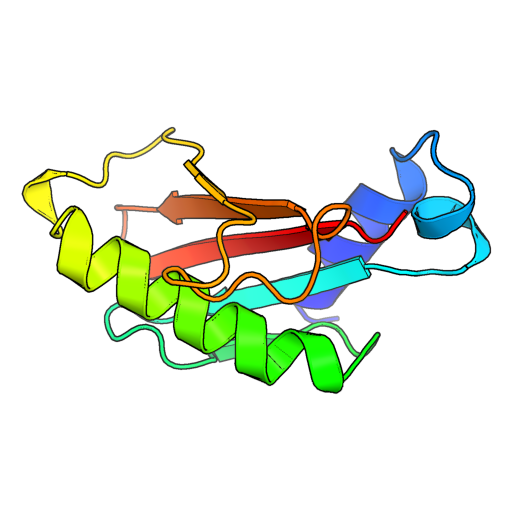00 84.88 94 VAL A CA 1
ATOM 699 C C . VAL A 1 94 ? -6.222 -3.698 -13.740 1.00 84.88 94 VAL A C 1
ATOM 701 O O . VAL A 1 94 ? -5.823 -2.633 -14.230 1.00 84.88 94 VAL A O 1
ATOM 704 N N . CYS A 1 95 ? -6.351 -4.790 -14.476 1.00 71.50 95 CYS A N 1
ATOM 705 C CA . CYS A 1 95 ? -5.718 -4.909 -15.782 1.00 71.50 95 CYS A CA 1
ATOM 706 C C . CYS A 1 95 ? -6.558 -4.329 -16.932 1.00 71.50 95 CYS A C 1
ATOM 708 O O . CYS A 1 95 ? -6.031 -4.147 -18.027 1.00 71.50 95 CYS A O 1
ATOM 710 N N . VAL A 1 96 ? -7.818 -3.944 -16.683 1.00 62.72 96 VAL A N 1
ATOM 711 C CA . VAL A 1 96 ? -8.757 -3.428 -17.704 1.00 62.72 96 VAL A CA 1
ATOM 712 C C . VAL A 1 96 ? -8.242 -2.151 -18.401 1.00 62.72 96 VAL A C 1
ATOM 714 O O . VAL A 1 96 ? -8.575 -1.914 -19.558 1.00 62.72 96 VAL A O 1
ATOM 717 N N . PHE A 1 97 ? -7.364 -1.371 -17.749 1.00 54.62 97 PHE A N 1
ATOM 718 C CA . PHE A 1 97 ? -6.718 -0.171 -18.318 1.00 54.62 97 PHE A CA 1
ATOM 719 C C . PHE A 1 97 ? -5.236 0.001 -17.925 1.00 54.62 97 PHE A C 1
ATOM 721 O O . PHE A 1 97 ? -4.704 1.107 -18.009 1.00 54.62 97 PHE A O 1
ATOM 728 N N . ARG A 1 98 ? -4.552 -1.069 -17.484 1.00 53.19 98 ARG A N 1
ATOM 729 C CA . ARG A 1 98 ? -3.202 -0.997 -16.873 1.00 53.19 98 ARG A CA 1
ATOM 730 C C . ARG A 1 98 ? -3.127 -0.010 -15.692 1.00 53.19 98 ARG A C 1
ATOM 732 O O . ARG A 1 98 ? -2.160 0.732 -15.560 1.00 53.19 98 ARG A O 1
ATOM 739 N N . MET A 1 99 ? -4.148 0.033 -14.842 1.00 50.31 99 MET A N 1
ATOM 740 C CA . MET A 1 99 ? -4.145 0.864 -13.633 1.00 50.31 99 MET A CA 1
ATOM 741 C C . MET A 1 99 ? -3.942 -0.030 -12.406 1.00 50.31 99 MET A C 1
ATOM 743 O O . MET A 1 99 ? -4.528 -1.103 -12.310 1.00 50.31 99 MET A O 1
ATOM 747 N N . LEU A 1 100 ? -3.109 0.391 -11.457 1.00 51.31 100 LEU A N 1
ATOM 748 C CA . LEU A 1 100 ? -2.885 -0.350 -10.214 1.00 51.31 100 LEU A CA 1
ATOM 749 C C . LEU A 1 100 ? -3.744 0.250 -9.102 1.00 51.31 100 LEU A C 1
ATOM 751 O O . LEU A 1 100 ? -3.707 1.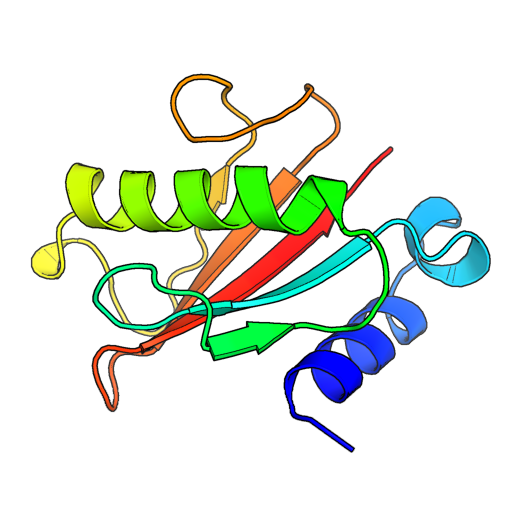456 -8.846 1.00 51.31 100 LEU A O 1
ATOM 755 N N . TYR A 1 101 ? -4.549 -0.594 -8.460 1.00 59.00 101 TYR A N 1
ATOM 756 C CA . TYR A 1 101 ? -5.539 -0.170 -7.484 1.00 59.00 101 TYR A CA 1
ATOM 757 C C . TYR A 1 101 ? -5.169 -0.567 -6.063 1.00 59.00 101 TYR A C 1
ATOM 759 O O . TYR A 1 101 ? -4.325 -1.411 -5.777 1.00 59.00 101 TYR A O 1
ATOM 767 N N . HIS A 1 102 ? -5.881 0.141 -5.199 1.00 54.91 102 HIS A N 1
ATOM 768 C CA . HIS A 1 102 ? -6.088 -0.043 -3.785 1.00 54.91 102 HIS A CA 1
ATOM 769 C C . HIS A 1 102 ? -4.844 -0.342 -2.985 1.00 54.91 102 HIS A C 1
ATOM 771 O O . HIS A 1 102 ? -4.472 -1.494 -2.850 1.00 54.91 102 HIS A O 1
ATOM 777 N N . LEU A 1 103 ? -4.301 0.719 -2.385 1.00 51.06 103 LEU A N 1
ATOM 778 C CA . LEU A 1 103 ? -3.368 0.595 -1.289 1.00 51.06 103 LEU A CA 1
ATOM 779 C C . LEU A 1 103 ? -4.033 0.830 0.051 1.00 51.06 103 LEU A C 1
ATOM 781 O O . LEU A 1 103 ? -4.517 1.935 0.279 1.00 51.06 103 LEU A O 1
ATOM 785 N N . ILE A 1 104 ? -4.100 -0.205 0.886 1.00 55.53 104 ILE A N 1
ATOM 786 C CA . ILE A 1 104 ? -4.459 -0.078 2.301 1.00 55.53 104 ILE A CA 1
ATOM 787 C C . ILE A 1 104 ? -3.149 -0.113 3.061 1.00 55.53 104 ILE A C 1
ATOM 789 O O . ILE A 1 104 ? -2.473 -1.136 3.029 1.00 55.53 104 ILE A O 1
ATOM 793 N N . HIS A 1 105 ? -2.800 1.006 3.687 1.00 55.31 105 HIS A N 1
ATOM 794 C CA . HIS A 1 105 ? -1.765 1.061 4.712 1.00 55.31 105 HIS A CA 1
ATOM 795 C C . HIS A 1 105 ? -2.460 0.848 6.064 1.00 55.31 105 HIS A C 1
ATOM 797 O O . HIS A 1 105 ? -3.377 1.607 6.379 1.00 55.31 105 HIS A O 1
ATOM 803 N N . TYR A 1 106 ? -2.145 -0.247 6.756 1.00 53.59 106 TYR A N 1
ATOM 804 C CA . TYR A 1 106 ? -2.705 -0.631 8.058 1.00 53.59 106 TYR A CA 1
ATOM 805 C C . TYR A 1 106 ? -1.634 -0.408 9.116 1.00 53.59 106 TYR A C 1
ATOM 807 O O . TYR A 1 106 ? -0.620 -1.077 9.041 1.00 53.59 106 TYR A O 1
ATOM 815 N N . THR A 1 107 ? -1.870 0.467 10.080 1.00 48.84 107 THR A N 1
ATOM 816 C CA . THR A 1 107 ? -0.965 0.826 11.182 1.00 48.84 107 THR A CA 1
ATOM 817 C C . THR A 1 107 ? -1.533 0.242 12.484 1.00 48.84 107 THR A C 1
ATOM 819 O O . THR A 1 107 ? -2.589 0.659 12.970 1.00 48.84 107 THR A O 1
ATOM 822 N N . ASP A 1 108 ? -0.867 -0.775 13.038 1.00 49.53 108 ASP A N 1
ATOM 823 C CA . ASP A 1 108 ? -1.045 -1.193 14.444 1.00 49.53 108 ASP A CA 1
ATOM 824 C C . ASP A 1 108 ? -0.193 -0.312 15.376 1.00 49.53 108 ASP A C 1
ATOM 826 O O . ASP A 1 108 ? 1.033 -0.203 15.128 1.00 49.53 108 ASP A O 1
#

Foldseek 3Di:
DDPQVVVLVVCLVPDPDCCCVPVVVKKFFWAALQLHTDDIDPRDPVVSQLLSQLVNLCCVVQPPVNADAPDKDWDQDVNNSHDDDQFIWIWGADDPPSITGITITGHD

Radius of gyration: 12.98 Å; chains: 1; bounding box: 30×24×35 Å

InterPro domains:
  IPR003692 Hydantoinase B/oxoprolinase [PF02538] (1-96)
  IPR045079 Oxoprolinase-like [PTHR11365] (1-95)

pLDDT: mean 82.36, std 12.42, range [48.84, 93.69]